Protein AF-J0ZIK9-F1 (afdb_monomer_lite)

pLDDT: mean 84.12, std 12.53, range [41.5, 98.06]

InterPro domains:
  IPR056209 SU10 adaptor protein [PF24175] (5-98)

Structure (mmCIF, N/CA/C/O backbone):
data_AF-J0ZIK9-F1
#
_entry.id   AF-J0ZIK9-F1
#
loop_
_atom_site.group_PDB
_atom_site.id
_atom_site.type_symbol
_atom_site.label_atom_id
_atom_site.label_alt_id
_atom_site.label_comp_id
_atom_site.label_asym_id
_atom_site.label_entity_id
_atom_site.label_seq_id
_atom_site.pdbx_PDB_ins_code
_atom_site.Cartn_x
_atom_site.Cartn_y
_atom_site.Cartn_z
_atom_site.occupancy
_atom_site.B_iso_or_equiv
_atom_site.auth_seq_id
_atom_site.auth_comp_id
_atom_site.auth_asym_id
_atom_site.auth_atom_id
_atom_site.pdbx_PDB_model_num
ATOM 1 N N . SER A 1 1 ? 15.855 18.051 -26.674 1.00 41.50 1 SER A N 1
ATOM 2 C CA . SER A 1 1 ? 17.021 17.341 -27.230 1.00 41.50 1 SER A CA 1
ATOM 3 C C . SER A 1 1 ? 16.819 15.857 -26.996 1.00 41.50 1 SER A C 1
ATOM 5 O O . SER A 1 1 ? 16.578 15.472 -25.861 1.00 41.50 1 SER A O 1
ATOM 7 N N . GLY A 1 2 ? 16.691 15.094 -28.084 1.00 46.84 2 GLY A N 1
ATOM 8 C CA . GLY A 1 2 ? 15.957 13.826 -28.138 1.00 46.84 2 GLY A CA 1
ATOM 9 C C . GLY A 1 2 ? 16.611 12.653 -27.411 1.00 46.84 2 GLY A C 1
ATOM 10 O O . GLY A 1 2 ? 17.817 12.452 -27.500 1.00 46.84 2 GLY A O 1
ATOM 11 N N . GLN A 1 3 ? 15.780 11.844 -26.750 1.00 55.56 3 GLN A N 1
ATOM 12 C CA . GLN A 1 3 ? 16.115 10.491 -26.294 1.00 55.56 3 GLN A CA 1
ATOM 13 C C . GLN A 1 3 ? 16.200 9.545 -27.506 1.00 55.56 3 GLN A C 1
ATOM 15 O O . GLN A 1 3 ? 15.422 8.602 -27.628 1.00 55.56 3 GLN A O 1
ATOM 20 N N . GLN A 1 4 ? 17.079 9.835 -28.467 1.00 65.62 4 GLN A N 1
ATOM 21 C CA . GLN A 1 4 ? 17.324 8.920 -29.579 1.00 65.62 4 GLN A CA 1
ATOM 22 C C . GLN A 1 4 ? 17.917 7.635 -28.994 1.00 65.62 4 GLN A C 1
ATOM 24 O O . GLN A 1 4 ? 18.979 7.684 -28.387 1.00 65.62 4 GLN A O 1
ATOM 29 N N . GLY A 1 5 ? 17.189 6.523 -29.108 1.00 69.50 5 GLY A N 1
ATOM 30 C CA . GLY A 1 5 ? 17.685 5.195 -28.749 1.00 69.50 5 GLY A CA 1
ATOM 31 C C . GLY A 1 5 ? 17.143 4.577 -27.462 1.00 69.50 5 GLY A C 1
ATOM 32 O O . GLY A 1 5 ? 17.115 3.360 -27.372 1.00 69.50 5 GLY A O 1
ATOM 33 N N . THR A 1 6 ? 16.641 5.344 -26.488 1.00 79.25 6 THR A N 1
ATOM 34 C CA . THR A 1 6 ? 16.041 4.747 -25.276 1.00 79.25 6 THR A CA 1
ATOM 35 C C . THR A 1 6 ? 14.554 4.483 -25.509 1.00 79.25 6 THR A C 1
ATOM 37 O O . THR A 1 6 ? 13.815 5.455 -25.676 1.00 79.25 6 THR A O 1
ATOM 40 N N . PRO A 1 7 ? 14.080 3.222 -25.500 1.00 81.94 7 PRO A N 1
ATOM 41 C CA . PRO A 1 7 ? 12.663 2.930 -25.673 1.00 81.94 7 PRO A CA 1
ATOM 42 C C . PRO A 1 7 ? 11.826 3.549 -24.556 1.00 81.94 7 PRO A C 1
ATOM 44 O O . PRO A 1 7 ? 12.149 3.399 -23.378 1.00 81.94 7 PRO A O 1
ATOM 47 N N . VAL A 1 8 ? 10.736 4.214 -24.928 1.00 82.94 8 VAL A N 1
ATOM 48 C CA . VAL A 1 8 ? 9.769 4.806 -23.988 1.00 82.94 8 VAL A CA 1
ATOM 49 C C . VAL A 1 8 ? 8.398 4.169 -24.103 1.00 82.94 8 VAL A C 1
ATOM 51 O O . VAL A 1 8 ? 7.622 4.244 -23.154 1.00 82.94 8 VAL A O 1
ATOM 54 N N . CYS A 1 9 ? 8.094 3.519 -25.226 1.00 83.31 9 CYS A N 1
ATOM 55 C CA . CYS A 1 9 ? 6.865 2.769 -25.393 1.00 83.31 9 CYS A CA 1
ATOM 56 C C . CYS A 1 9 ? 7.075 1.423 -26.092 1.00 83.31 9 CYS A C 1
ATOM 58 O O . CYS A 1 9 ? 8.092 1.189 -26.754 1.00 83.31 9 CYS A O 1
ATOM 60 N N . TYR A 1 10 ? 6.113 0.522 -25.901 1.00 84.56 10 TYR A N 1
ATOM 61 C CA . TYR A 1 10 ? 6.072 -0.777 -26.554 1.00 84.56 10 TYR A CA 1
ATOM 62 C C . TYR A 1 10 ? 4.695 -1.072 -27.149 1.00 84.56 10 TYR A C 1
ATOM 64 O O . TYR A 1 10 ? 3.687 -0.510 -26.728 1.00 84.56 10 TYR A O 1
ATOM 72 N N . SER A 1 11 ? 4.649 -1.964 -28.131 1.00 84.88 11 SER A N 1
ATOM 73 C CA . SER A 1 11 ? 3.423 -2.574 -28.647 1.00 84.88 11 SER A CA 1
ATOM 74 C C . SER A 1 11 ? 3.625 -4.078 -28.777 1.00 84.88 11 SER A C 1
ATOM 76 O O . SER A 1 11 ? 4.750 -4.549 -28.960 1.00 84.88 11 SER A O 1
ATOM 78 N N . TYR A 1 12 ? 2.542 -4.839 -28.664 1.00 83.62 12 TYR A N 1
ATOM 79 C CA . TYR A 1 12 ? 2.553 -6.282 -28.846 1.00 83.62 12 TYR A CA 1
ATOM 80 C C . TYR A 1 12 ? 1.616 -6.659 -29.991 1.00 83.62 12 TYR A C 1
ATOM 82 O O . TYR A 1 12 ? 0.400 -6.520 -29.881 1.00 83.62 12 TYR A O 1
ATOM 90 N N . PHE A 1 13 ? 2.190 -7.139 -31.092 1.00 84.88 13 PHE A N 1
ATOM 91 C CA . PHE A 1 13 ? 1.451 -7.543 -32.287 1.00 84.88 13 PHE A CA 1
ATOM 92 C C . PHE A 1 13 ? 2.095 -8.790 -32.894 1.00 84.88 13 PHE A C 1
ATOM 94 O O . PHE A 1 13 ? 3.317 -8.897 -32.915 1.00 84.88 13 PHE A O 1
ATOM 101 N N . ASP A 1 14 ? 1.294 -9.749 -33.371 1.00 88.25 14 ASP A N 1
ATOM 102 C CA . ASP A 1 14 ? 1.795 -10.980 -34.016 1.00 88.25 14 ASP A CA 1
ATOM 103 C C . ASP A 1 14 ? 2.855 -11.737 -33.179 1.00 88.25 14 ASP A C 1
ATOM 105 O O . ASP A 1 14 ? 3.897 -12.176 -33.664 1.00 88.25 14 ASP A O 1
ATOM 109 N N . ARG A 1 15 ? 2.625 -11.838 -31.862 1.00 84.56 15 ARG A N 1
ATOM 110 C CA . ARG A 1 15 ? 3.557 -12.448 -30.892 1.00 84.56 15 ARG A CA 1
ATOM 111 C C . ARG A 1 15 ? 4.958 -11.810 -30.865 1.00 84.56 15 ARG A C 1
ATOM 113 O O . ARG A 1 15 ? 5.893 -12.420 -30.349 1.00 84.56 15 ARG A O 1
ATOM 120 N N . LYS A 1 16 ? 5.101 -10.583 -31.371 1.00 84.31 16 LYS A N 1
ATOM 121 C CA . LYS A 1 16 ? 6.338 -9.795 -31.382 1.00 84.31 16 LYS A CA 1
ATOM 122 C C . LYS A 1 16 ? 6.167 -8.540 -30.538 1.00 84.31 16 LYS A C 1
ATOM 124 O O . LYS A 1 16 ? 5.124 -7.888 -30.562 1.00 84.31 16 LYS A O 1
ATOM 129 N N . LEU A 1 17 ? 7.215 -8.215 -29.788 1.00 83.31 17 LEU A N 1
ATOM 130 C CA . LEU A 1 17 ? 7.300 -6.992 -29.005 1.00 83.31 17 LEU A CA 1
ATOM 131 C C . LEU A 1 17 ? 8.008 -5.923 -29.842 1.00 83.31 17 LEU A C 1
ATOM 133 O O . LEU A 1 17 ? 9.151 -6.110 -30.257 1.00 83.31 17 LEU A O 1
ATOM 137 N N . TYR A 1 18 ? 7.324 -4.815 -30.091 1.00 86.56 18 TYR A N 1
ATOM 138 C CA . TYR A 1 18 ? 7.855 -3.656 -30.798 1.00 86.56 18 TYR A CA 1
ATOM 1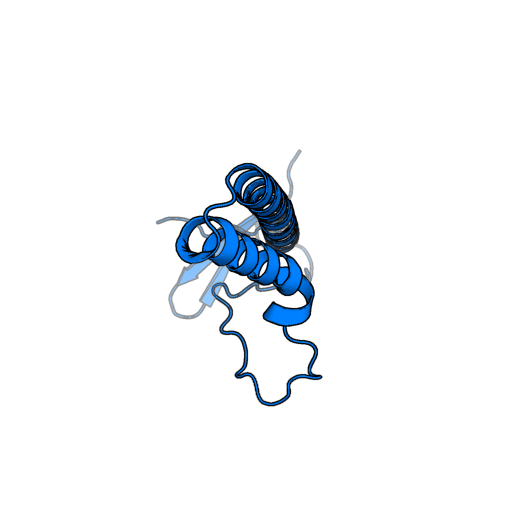39 C C . TYR A 1 18 ? 8.191 -2.575 -29.781 1.00 86.56 18 TYR A C 1
ATOM 141 O O . TYR A 1 18 ? 7.363 -2.270 -28.930 1.00 86.56 18 TYR A O 1
ATOM 149 N N . LEU A 1 19 ? 9.389 -2.004 -29.867 1.00 86.12 19 LEU A N 1
ATOM 150 C CA . LEU A 1 19 ? 9.870 -0.939 -28.987 1.00 86.12 19 LEU A CA 1
ATOM 151 C C . LEU A 1 19 ? 10.035 0.353 -29.783 1.00 86.12 19 LEU A C 1
ATOM 153 O O . LEU A 1 19 ? 10.521 0.321 -30.915 1.00 86.12 19 LEU A O 1
ATOM 157 N N . TYR A 1 20 ? 9.660 1.481 -29.184 1.00 83.94 20 TYR A N 1
ATOM 158 C CA . TYR A 1 20 ? 9.870 2.795 -29.776 1.00 83.94 20 TYR A CA 1
ATOM 159 C C . TYR A 1 20 ? 10.366 3.814 -28.736 1.00 83.94 20 TYR A C 1
ATOM 161 O O . TYR A 1 20 ? 9.832 3.868 -27.623 1.00 83.94 20 TYR A O 1
ATOM 169 N N . PRO A 1 21 ? 11.346 4.671 -29.083 1.00 86.50 21 PRO A N 1
ATOM 170 C CA . PRO A 1 21 ? 12.229 4.612 -30.257 1.00 86.50 21 PRO A CA 1
ATOM 171 C C . PRO A 1 21 ? 12.993 3.286 -30.405 1.00 86.50 21 PRO A C 1
ATOM 173 O O . PRO A 1 21 ? 13.109 2.527 -29.444 1.00 86.50 21 PRO A O 1
ATOM 176 N N . ILE A 1 22 ? 13.499 3.007 -31.615 1.00 84.38 22 ILE A N 1
ATOM 177 C CA . ILE A 1 22 ? 14.326 1.818 -31.875 1.00 84.38 22 ILE A CA 1
ATOM 178 C C . ILE A 1 22 ? 15.563 1.880 -30.962 1.00 84.38 22 ILE A C 1
ATOM 180 O O . ILE A 1 22 ? 16.243 2.910 -30.983 1.00 84.38 22 ILE A O 1
ATOM 184 N N . PRO A 1 23 ? 15.860 0.814 -30.194 1.00 84.75 23 PRO A N 1
ATOM 185 C CA . PRO A 1 23 ? 17.046 0.752 -29.352 1.00 84.75 23 PRO A CA 1
ATOM 186 C C . PRO A 1 23 ? 18.331 1.021 -30.143 1.00 84.75 23 PRO A C 1
ATOM 188 O O . PRO A 1 23 ? 18.594 0.343 -31.134 1.00 84.75 23 PRO A O 1
ATOM 191 N N . ASP A 1 24 ? 19.149 1.974 -29.700 1.00 87.50 24 ASP A N 1
ATOM 192 C CA . ASP A 1 24 ? 20.484 2.235 -30.267 1.00 87.50 24 ASP A CA 1
ATOM 193 C C . ASP A 1 24 ? 21.576 1.339 -29.652 1.00 87.50 24 ASP A C 1
ATOM 195 O O . ASP A 1 24 ? 22.644 1.148 -30.233 1.00 87.50 24 ASP A O 1
ATOM 199 N N . ARG A 1 25 ? 21.299 0.755 -28.482 1.00 83.38 25 ARG A N 1
ATOM 200 C CA . ARG A 1 25 ? 22.168 -0.176 -27.753 1.00 83.38 25 ARG A CA 1
ATOM 201 C C . ARG A 1 25 ? 21.359 -1.259 -27.045 1.00 83.38 25 ARG A C 1
ATOM 203 O O . ARG A 1 25 ? 20.132 -1.224 -27.002 1.00 83.38 25 ARG A O 1
ATOM 210 N N . ALA A 1 26 ? 22.055 -2.224 -26.450 1.00 82.88 26 ALA A N 1
ATOM 211 C CA . ALA A 1 26 ? 21.427 -3.186 -25.554 1.00 82.88 26 ALA A CA 1
ATOM 212 C C . ALA A 1 26 ? 21.018 -2.491 -24.243 1.00 82.88 26 ALA A C 1
ATOM 214 O O . ALA A 1 26 ? 21.870 -1.992 -23.506 1.00 82.88 26 ALA A O 1
ATOM 215 N N . TYR A 1 27 ? 19.716 -2.471 -23.956 1.00 77.31 27 TYR A N 1
ATOM 216 C CA . TYR A 1 27 ? 19.158 -1.981 -22.698 1.00 77.31 27 TYR A CA 1
ATOM 217 C C . TYR A 1 27 ? 18.732 -3.156 -21.826 1.00 77.31 27 TYR A C 1
ATOM 219 O O . TYR A 1 27 ? 18.068 -4.079 -22.297 1.00 77.31 27 TYR A O 1
ATOM 227 N N . GLN A 1 28 ? 19.064 -3.097 -20.538 1.00 75.00 28 GLN A N 1
ATOM 228 C CA . GLN A 1 28 ? 18.463 -3.991 -19.560 1.00 75.00 28 GLN A CA 1
ATOM 229 C C . GLN A 1 28 ? 17.053 -3.482 -19.254 1.00 75.00 28 GLN A C 1
ATOM 231 O O . GLN A 1 28 ? 16.887 -2.403 -18.690 1.00 75.00 28 GLN A O 1
ATOM 236 N N . VAL A 1 29 ? 16.043 -4.250 -19.656 1.00 72.62 29 VAL A N 1
ATOM 237 C CA . VAL A 1 29 ? 14.636 -3.960 -19.360 1.00 72.62 29 VAL A CA 1
ATOM 238 C C . VAL A 1 29 ? 14.162 -4.943 -18.300 1.00 72.62 29 VAL A C 1
ATOM 240 O O . VAL A 1 29 ? 14.343 -6.152 -18.448 1.00 72.62 29 VAL A O 1
ATOM 243 N N . GLN A 1 30 ? 13.546 -4.434 -17.235 1.00 71.06 30 GLN A N 1
ATOM 244 C CA . GLN A 1 30 ? 12.877 -5.265 -16.242 1.00 71.06 30 GLN A CA 1
ATOM 245 C C . GLN A 1 30 ? 11.392 -5.359 -16.588 1.00 71.06 30 GLN A C 1
ATOM 247 O O . GLN A 1 30 ? 10.665 -4.369 -16.538 1.00 71.06 30 GLN A O 1
ATOM 252 N N . LEU A 1 31 ? 10.932 -6.559 -16.938 1.00 68.44 31 LEU A N 1
ATOM 253 C CA . LEU A 1 31 ? 9.511 -6.811 -17.142 1.00 68.44 31 LEU A CA 1
ATOM 254 C C . LEU A 1 31 ? 8.842 -7.024 -15.781 1.00 68.44 31 LEU A C 1
ATOM 256 O O . LEU A 1 31 ? 9.085 -8.030 -15.117 1.00 68.44 31 LEU A O 1
ATOM 260 N N . ILE A 1 32 ? 7.989 -6.086 -15.375 1.00 68.75 32 ILE A N 1
ATOM 261 C CA . ILE A 1 32 ? 7.150 -6.240 -14.184 1.00 68.75 32 ILE A CA 1
ATOM 262 C C . ILE A 1 32 ? 5.779 -6.746 -14.636 1.00 68.75 32 ILE A C 1
ATOM 264 O O . ILE A 1 32 ? 4.941 -5.978 -15.106 1.00 68.75 32 ILE A O 1
ATOM 268 N N . LEU A 1 33 ? 5.546 -8.050 -14.496 1.00 63.12 33 LEU A N 1
ATOM 269 C CA . LEU A 1 33 ? 4.237 -8.658 -14.727 1.00 63.12 33 LEU A CA 1
ATOM 270 C C . LEU A 1 33 ? 3.356 -8.405 -13.498 1.00 63.12 33 LEU A C 1
ATOM 272 O O . LEU A 1 33 ? 3.567 -8.990 -12.439 1.00 63.12 33 LEU A O 1
ATOM 276 N N . SER A 1 34 ? 2.392 -7.494 -13.622 1.00 62.88 34 SER A N 1
ATOM 277 C CA . SER A 1 34 ? 1.371 -7.237 -12.599 1.00 62.88 34 SER A CA 1
ATOM 278 C C . SER A 1 34 ? -0.012 -7.642 -13.119 1.00 62.88 34 SER A C 1
ATOM 280 O O . SER A 1 34 ? -0.317 -7.326 -14.268 1.00 62.88 34 SER A O 1
ATOM 282 N N . PRO A 1 35 ? -0.864 -8.296 -12.307 1.00 63.78 35 PRO A N 1
ATOM 283 C CA . PRO A 1 35 ? -0.643 -8.678 -10.910 1.00 63.78 35 PRO A CA 1
ATOM 284 C C . PRO A 1 35 ? 0.250 -9.925 -10.775 1.00 63.78 35 PRO A C 1
ATOM 286 O O . PRO A 1 35 ? 0.006 -10.951 -11.406 1.00 63.78 35 PRO A O 1
ATOM 289 N N . MET A 1 36 ? 1.272 -9.847 -9.919 1.00 69.06 36 MET A N 1
ATOM 290 C CA . MET A 1 36 ? 2.077 -11.010 -9.545 1.00 69.06 36 MET A CA 1
ATOM 291 C C . MET A 1 36 ? 1.258 -11.874 -8.583 1.00 69.06 36 MET A C 1
ATOM 293 O O . MET A 1 36 ? 0.851 -11.407 -7.517 1.00 69.06 36 MET A O 1
ATOM 297 N N . ARG A 1 37 ? 1.003 -13.132 -8.954 1.00 75.25 37 ARG A N 1
ATOM 298 C CA . ARG A 1 37 ? 0.445 -14.111 -8.017 1.00 75.25 37 ARG A CA 1
ATOM 299 C C . ARG A 1 37 ? 1.510 -14.401 -6.959 1.00 75.25 37 ARG A C 1
ATOM 301 O O . ARG A 1 37 ? 2.614 -14.807 -7.306 1.00 75.25 37 ARG A O 1
ATOM 308 N N . LEU A 1 38 ? 1.170 -14.166 -5.696 1.00 82.38 38 LEU A N 1
ATOM 309 C CA . LEU A 1 38 ? 2.005 -14.572 -4.570 1.00 82.38 38 LEU A CA 1
ATOM 310 C C . LEU A 1 38 ? 1.953 -16.094 -4.419 1.00 82.38 38 LEU A C 1
ATOM 312 O O . LEU A 1 38 ? 0.922 -16.708 -4.707 1.00 82.38 38 LEU A O 1
ATOM 316 N N . GLU A 1 39 ? 3.070 -16.681 -4.007 1.00 84.56 39 GLU A N 1
ATOM 317 C CA . GLU A 1 39 ? 3.160 -18.110 -3.717 1.00 84.56 39 GLU A CA 1
ATOM 318 C C . GLU A 1 39 ? 2.264 -18.481 -2.527 1.00 84.56 39 GLU A C 1
ATOM 320 O O . GLU A 1 39 ? 1.864 -17.631 -1.727 1.00 84.56 39 GLU A O 1
ATOM 325 N N . GLU A 1 40 ? 1.901 -19.758 -2.428 1.00 86.44 40 GLU A N 1
ATOM 326 C CA . GLU A 1 40 ? 1.121 -20.232 -1.289 1.00 86.44 40 GLU A CA 1
ATOM 327 C C . GLU A 1 40 ? 1.958 -20.201 -0.001 1.00 86.44 40 GLU A C 1
ATOM 329 O O . GLU A 1 40 ? 3.179 -20.368 0.002 1.00 86.44 40 GLU A O 1
ATOM 334 N N . LEU A 1 41 ? 1.284 -19.964 1.123 1.00 88.19 41 LEU A N 1
ATOM 335 C CA . LEU A 1 41 ? 1.902 -19.984 2.443 1.00 88.19 41 LEU A CA 1
ATOM 336 C C . LEU A 1 41 ? 2.083 -21.434 2.897 1.00 88.19 41 LEU A C 1
ATOM 338 O O . LEU A 1 41 ? 1.103 -22.097 3.230 1.00 88.19 41 LEU A O 1
ATOM 342 N N . THR A 1 42 ? 3.326 -21.912 2.919 1.00 88.81 42 THR A N 1
ATOM 343 C CA . THR A 1 42 ? 3.663 -23.277 3.357 1.00 88.81 42 THR A CA 1
ATOM 344 C C . THR A 1 42 ? 4.273 -23.327 4.754 1.00 88.81 42 THR A C 1
ATOM 346 O O . THR A 1 42 ? 4.104 -24.321 5.455 1.00 88.81 42 THR A O 1
ATOM 349 N N . ASP A 1 43 ? 4.944 -22.254 5.175 1.00 88.19 43 ASP A N 1
ATOM 350 C CA . ASP A 1 43 ? 5.587 -22.124 6.482 1.00 88.19 43 ASP A CA 1
ATOM 351 C C . ASP A 1 43 ? 5.323 -20.721 7.059 1.00 88.19 43 ASP A C 1
ATOM 353 O O . ASP A 1 43 ? 5.262 -19.724 6.339 1.00 88.19 43 ASP A O 1
ATOM 357 N N . VAL A 1 44 ? 5.158 -20.636 8.376 1.00 84.75 44 VAL A N 1
ATOM 358 C CA . VAL A 1 44 ? 4.990 -19.380 9.120 1.00 84.75 44 VAL A CA 1
ATOM 359 C C . VAL A 1 44 ? 6.304 -18.616 9.297 1.00 84.75 44 VAL A C 1
ATOM 361 O O . VAL A 1 44 ? 6.278 -17.422 9.584 1.00 84.75 44 VAL A O 1
ATOM 364 N N . HIS A 1 45 ? 7.446 -19.283 9.122 1.00 86.00 45 HIS A N 1
ATOM 365 C CA . HIS A 1 45 ? 8.775 -18.677 9.192 1.00 86.00 45 HIS A CA 1
ATOM 366 C C . HIS A 1 45 ? 9.318 -18.245 7.824 1.00 86.00 45 HIS A C 1
ATOM 368 O O . HIS A 1 45 ? 10.421 -17.703 7.753 1.00 86.00 45 HIS A O 1
ATOM 374 N N . GLN A 1 46 ? 8.567 -18.462 6.739 1.00 87.62 46 GLN A N 1
ATOM 375 C CA . GLN A 1 46 ? 9.004 -18.072 5.401 1.00 87.62 46 GLN A CA 1
ATOM 376 C C . GLN A 1 46 ? 8.971 -16.548 5.219 1.00 87.62 46 GLN A C 1
ATOM 378 O O . GLN A 1 46 ? 8.059 -15.868 5.692 1.00 87.62 46 GLN A O 1
ATOM 383 N N . GLU A 1 47 ? 9.920 -15.997 4.462 1.00 85.44 47 GLU A N 1
ATOM 384 C CA . GLU A 1 47 ? 9.868 -14.593 4.045 1.00 85.44 47 GLU A CA 1
ATOM 385 C C . GLU A 1 47 ? 8.793 -14.406 2.966 1.00 85.44 47 GLU A C 1
ATOM 387 O O . GLU A 1 47 ? 9.047 -14.489 1.767 1.00 85.44 47 GLU A O 1
ATOM 392 N N . HIS A 1 48 ? 7.552 -14.172 3.395 1.00 88.50 48 HIS A N 1
ATOM 393 C CA . HIS A 1 48 ? 6.431 -13.894 2.501 1.00 88.50 48 HIS A CA 1
ATOM 394 C C . HIS A 1 48 ? 6.118 -12.389 2.462 1.00 88.50 48 HIS A C 1
ATOM 396 O O . HIS A 1 48 ? 6.120 -11.754 3.518 1.00 88.50 48 HIS A O 1
ATOM 402 N N . PRO A 1 49 ? 5.732 -11.792 1.315 1.00 86.69 49 PRO A N 1
ATOM 403 C CA . PRO A 1 49 ? 5.347 -10.375 1.253 1.00 86.69 49 PRO A CA 1
ATOM 404 C C . PRO A 1 49 ? 4.249 -9.967 2.249 1.00 86.69 49 PRO A C 1
ATOM 406 O O . PRO A 1 49 ? 4.256 -8.843 2.749 1.00 86.69 49 PRO A O 1
ATOM 409 N N . TRP A 1 50 ? 3.347 -10.894 2.597 1.00 87.62 50 TRP A N 1
ATOM 410 C CA . TRP A 1 50 ? 2.357 -10.685 3.665 1.00 87.62 50 TRP A CA 1
ATOM 411 C C . TRP A 1 50 ? 2.995 -10.454 5.039 1.00 87.62 50 TRP A C 1
ATOM 413 O O . TRP A 1 50 ? 2.490 -9.642 5.805 1.00 87.62 50 TRP A O 1
ATOM 423 N N . PHE A 1 51 ? 4.097 -11.138 5.341 1.00 89.19 51 PHE A N 1
ATOM 424 C CA . PHE A 1 51 ? 4.798 -11.040 6.619 1.00 89.19 51 PHE A CA 1
ATOM 425 C C . PHE A 1 51 ? 5.839 -9.920 6.635 1.00 89.19 51 PHE A C 1
ATOM 427 O O . PHE A 1 51 ? 6.033 -9.277 7.658 1.00 89.19 51 PHE A O 1
ATOM 434 N N . VAL A 1 52 ? 6.479 -9.647 5.498 1.00 88.25 52 VAL A N 1
ATOM 435 C CA . VAL A 1 52 ? 7.542 -8.636 5.413 1.00 88.25 52 VAL A CA 1
ATOM 436 C C . VAL A 1 52 ? 6.980 -7.225 5.224 1.00 88.25 52 VAL A C 1
ATOM 438 O O . VAL A 1 52 ? 7.513 -6.27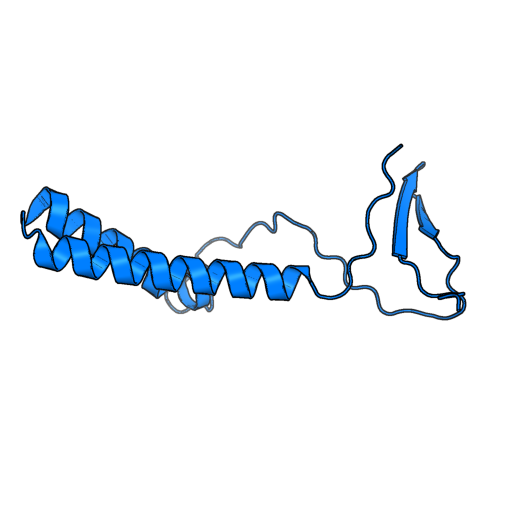5 5.785 1.00 88.25 52 VAL A O 1
ATOM 441 N N . HIS A 1 53 ? 5.919 -7.060 4.425 1.00 86.69 53 HIS A N 1
ATOM 442 C CA . HIS A 1 53 ? 5.425 -5.729 4.038 1.00 86.69 53 HIS A CA 1
ATOM 443 C C . HIS A 1 53 ? 4.024 -5.405 4.554 1.00 86.69 53 HIS A C 1
ATOM 445 O O . HIS A 1 53 ? 3.714 -4.240 4.771 1.00 86.69 53 HIS A O 1
ATOM 451 N N . ALA A 1 54 ? 3.162 -6.408 4.724 1.00 90.06 54 ALA A N 1
ATOM 452 C CA . ALA A 1 54 ? 1.767 -6.186 5.106 1.00 90.06 54 ALA A CA 1
ATOM 453 C C . ALA A 1 54 ? 1.450 -6.593 6.552 1.00 90.06 54 ALA A C 1
ATOM 455 O O . ALA A 1 54 ? 0.308 -6.449 6.980 1.00 90.06 54 ALA A O 1
ATOM 456 N N . PHE A 1 55 ? 2.421 -7.101 7.312 1.00 92.75 55 PHE A N 1
ATOM 457 C CA . PHE A 1 55 ? 2.151 -7.683 8.625 1.00 92.75 55 PHE A CA 1
ATOM 458 C C . PHE A 1 55 ? 1.562 -6.668 9.601 1.00 92.75 55 PHE A C 1
ATOM 460 O O . PHE A 1 55 ? 0.479 -6.893 10.147 1.00 92.75 55 PHE A O 1
ATOM 467 N N . ASP A 1 56 ? 2.226 -5.524 9.770 1.00 93.88 56 ASP A N 1
ATOM 468 C CA . ASP A 1 56 ? 1.753 -4.483 10.682 1.00 93.88 56 ASP A CA 1
ATOM 469 C C . ASP A 1 56 ? 0.444 -3.847 10.201 1.00 93.88 56 ASP A C 1
ATOM 471 O O . ASP A 1 56 ? -0.439 -3.577 11.016 1.00 93.88 56 ASP A O 1
ATOM 475 N N . LEU A 1 57 ? 0.242 -3.744 8.883 1.00 95.56 57 LEU A N 1
ATOM 476 C CA . LEU A 1 57 ? -1.031 -3.331 8.288 1.00 95.56 57 LEU A CA 1
ATOM 477 C C . LEU A 1 57 ? -2.183 -4.265 8.702 1.00 95.56 57 LEU A C 1
ATOM 479 O O . LEU A 1 57 ? -3.221 -3.808 9.188 1.00 95.56 57 LEU A O 1
ATOM 483 N N . ILE A 1 58 ? -2.008 -5.579 8.520 1.00 95.19 58 ILE A N 1
ATOM 484 C CA . ILE A 1 58 ? -3.019 -6.595 8.854 1.00 95.19 58 ILE A CA 1
ATOM 485 C C . ILE A 1 58 ? -3.287 -6.590 10.361 1.00 95.19 58 ILE A C 1
ATOM 487 O O . ILE A 1 58 ? -4.440 -6.602 10.794 1.00 95.19 58 ILE A O 1
ATOM 491 N N . LYS A 1 59 ? -2.227 -6.516 11.169 1.00 95.88 59 LYS A N 1
ATOM 492 C CA . LYS A 1 59 ? -2.306 -6.456 12.630 1.00 95.88 59 LYS A CA 1
ATOM 493 C C . LYS A 1 59 ? -3.060 -5.218 13.115 1.00 95.88 59 LYS A C 1
ATOM 495 O O . LYS A 1 59 ? -3.925 -5.346 13.981 1.00 95.88 59 LYS A O 1
ATOM 500 N N . ALA A 1 60 ? -2.768 -4.037 12.570 1.00 97.25 60 ALA A N 1
ATOM 501 C CA . ALA A 1 60 ? -3.467 -2.797 12.907 1.00 97.25 60 ALA A CA 1
ATOM 502 C C . ALA A 1 60 ? -4.957 -2.889 12.550 1.00 97.25 60 ALA A C 1
ATOM 504 O O . ALA A 1 60 ? -5.819 -2.558 13.369 1.00 97.25 60 ALA A O 1
ATOM 505 N N . ARG A 1 61 ? -5.282 -3.454 11.379 1.00 97.31 61 ARG A N 1
ATOM 506 C CA . ARG A 1 61 ? -6.677 -3.666 10.979 1.00 97.31 61 ARG A CA 1
ATOM 507 C C . ARG A 1 61 ? -7.415 -4.641 11.899 1.00 97.31 61 ARG A C 1
ATOM 509 O O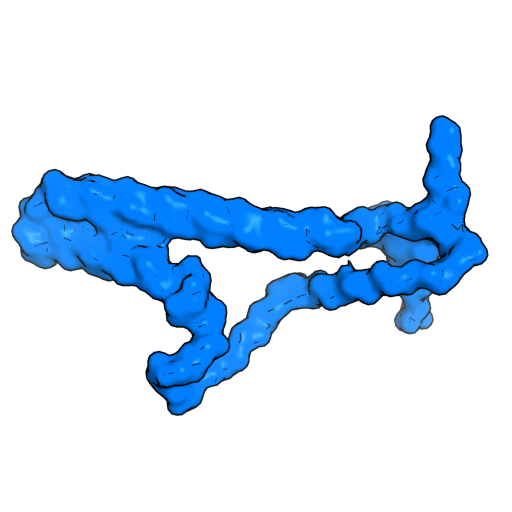 . ARG A 1 61 ? -8.545 -4.360 12.293 1.00 97.31 61 ARG A O 1
ATOM 516 N N . ALA A 1 62 ? -6.778 -5.747 12.276 1.00 97.56 62 ALA A N 1
ATOM 517 C CA . ALA A 1 62 ? -7.355 -6.717 13.204 1.00 97.56 62 ALA A CA 1
ATOM 518 C C . ALA A 1 62 ? -7.610 -6.097 14.590 1.00 97.56 62 ALA A C 1
ATOM 520 O O . ALA A 1 62 ? -8.683 -6.278 15.168 1.00 97.56 62 ALA A O 1
ATOM 521 N N . LYS A 1 63 ? -6.659 -5.300 15.101 1.00 97.44 63 LYS A N 1
ATOM 522 C CA . LYS A 1 63 ? -6.828 -4.533 16.345 1.00 97.44 63 LYS A CA 1
ATOM 523 C C . LYS A 1 63 ? -8.015 -3.575 16.264 1.00 97.44 63 LYS A C 1
ATOM 525 O O . LYS A 1 63 ? -8.833 -3.553 17.177 1.00 97.44 63 LYS A O 1
ATOM 530 N N . TYR A 1 64 ? -8.138 -2.822 15.171 1.00 97.81 64 TYR A N 1
ATOM 531 C CA . TYR A 1 64 ? -9.270 -1.920 14.956 1.00 97.81 64 TYR A CA 1
ATOM 532 C C . TYR A 1 64 ? -10.613 -2.653 15.042 1.00 97.81 64 TYR A C 1
ATOM 534 O O . TYR A 1 64 ? -11.525 -2.196 15.731 1.00 97.81 64 TYR A O 1
ATOM 542 N N . GLU A 1 65 ? -10.737 -3.797 14.367 1.00 97.56 65 GLU A N 1
ATOM 543 C CA . GLU A 1 65 ? -11.968 -4.590 14.384 1.00 97.56 65 GLU A CA 1
ATOM 544 C C . GLU A 1 65 ? -12.290 -5.110 15.786 1.00 97.56 65 GLU A C 1
ATOM 546 O O . GLU A 1 65 ? -13.445 -5.028 16.208 1.00 97.56 65 GLU A O 1
ATOM 551 N N . LEU A 1 66 ? -11.281 -5.550 16.543 1.00 97.88 66 LEU A N 1
ATOM 552 C CA . LEU A 1 66 ? -11.448 -5.963 17.935 1.00 97.88 66 LEU A CA 1
ATOM 553 C C . LEU A 1 66 ? -11.923 -4.800 18.822 1.00 97.88 66 LEU A C 1
ATOM 555 O O . LEU A 1 66 ? -12.945 -4.926 19.502 1.00 97.88 66 LEU A O 1
ATOM 559 N N . TYR A 1 67 ? -11.228 -3.660 18.788 1.00 98.06 67 TYR A N 1
ATOM 560 C CA . TYR A 1 67 ? -11.562 -2.496 19.613 1.00 98.06 67 TYR A CA 1
ATOM 561 C C . TYR A 1 67 ? -12.944 -1.933 19.282 1.00 98.06 67 TYR A C 1
ATOM 563 O O . TYR A 1 67 ? -13.731 -1.640 20.179 1.00 98.06 67 TYR A O 1
ATOM 571 N N . LYS A 1 68 ? -13.289 -1.848 17.995 1.00 96.44 68 LYS A N 1
ATOM 572 C CA . LYS A 1 68 ? -14.572 -1.303 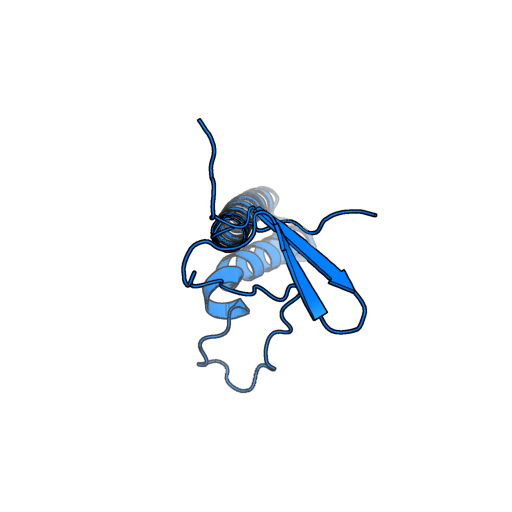17.542 1.00 96.44 68 LYS A CA 1
ATOM 573 C C . LYS A 1 68 ? -15.744 -2.251 17.778 1.00 96.44 68 LYS A C 1
ATOM 575 O O . LYS A 1 68 ? -16.833 -1.824 18.174 1.00 96.44 68 LYS A O 1
ATOM 580 N N . ASN A 1 69 ? -15.573 -3.534 17.468 1.00 96.69 69 ASN A N 1
ATOM 581 C CA . ASN A 1 69 ? -16.705 -4.454 17.393 1.00 96.69 69 ASN A CA 1
ATOM 582 C C . ASN A 1 69 ? -16.902 -5.251 18.676 1.00 96.69 69 ASN A C 1
ATOM 584 O O . ASN A 1 69 ? -18.055 -5.508 19.019 1.00 96.69 69 ASN A O 1
ATOM 588 N N . ILE A 1 70 ? -15.821 -5.589 19.380 1.00 96.75 70 ILE A N 1
ATOM 589 C CA . ILE A 1 70 ? -15.861 -6.475 20.545 1.00 96.75 70 ILE A CA 1
ATOM 590 C C . ILE A 1 70 ? -15.707 -5.677 21.839 1.00 96.75 70 ILE A C 1
ATOM 592 O O . ILE A 1 70 ? -16.604 -5.712 22.673 1.00 96.75 70 ILE A O 1
ATOM 596 N N . LEU A 1 71 ? -14.614 -4.922 21.983 1.00 95.88 71 LEU A N 1
ATOM 597 C CA . LEU A 1 71 ? -14.285 -4.229 23.238 1.00 95.88 71 LEU A CA 1
ATOM 598 C C . LEU A 1 71 ? -15.029 -2.900 23.414 1.00 95.88 71 LEU A C 1
ATOM 600 O O . LEU A 1 71 ? -15.219 -2.449 24.536 1.00 95.88 71 LEU A O 1
ATOM 604 N N . LYS A 1 72 ? -15.503 -2.303 22.312 1.00 94.94 72 LYS A N 1
ATOM 605 C CA . LYS A 1 72 ? -16.227 -1.019 22.296 1.00 94.94 72 LYS A CA 1
ATOM 606 C C . LYS A 1 72 ? -15.413 0.139 22.884 1.00 94.94 72 LYS A C 1
ATOM 608 O O . LYS A 1 72 ? -15.976 1.050 23.479 1.00 94.94 72 LYS A O 1
ATOM 613 N N . GLU A 1 73 ? -14.104 0.128 22.648 1.00 97.38 73 GLU A N 1
ATOM 614 C CA . GLU A 1 73 ? -13.168 1.165 23.090 1.00 97.38 73 GLU A CA 1
ATOM 615 C C . GLU A 1 73 ? -12.859 2.120 21.922 1.00 97.38 73 GLU A C 1
ATOM 617 O O . GLU A 1 73 ? -12.060 1.781 21.041 1.00 97.38 73 GLU A O 1
ATOM 622 N N . PRO A 1 74 ? -13.506 3.300 21.855 1.00 95.06 74 PRO A N 1
ATOM 623 C CA . PRO A 1 74 ? -13.411 4.181 20.692 1.00 95.06 74 PRO A CA 1
ATOM 624 C C . PRO A 1 74 ? -12.017 4.787 20.512 1.00 95.06 74 PRO A C 1
ATOM 626 O O . PRO A 1 74 ? -11.557 4.892 19.376 1.00 95.06 74 PRO A O 1
ATOM 629 N N . ASP A 1 75 ? -11.323 5.127 21.599 1.00 97.56 75 ASP A N 1
ATOM 630 C CA . ASP A 1 75 ? -9.995 5.748 21.534 1.00 97.56 75 ASP A CA 1
ATOM 631 C C . ASP A 1 75 ? -8.946 4.766 20.995 1.00 97.56 75 ASP A C 1
ATOM 633 O O . ASP A 1 75 ? -8.179 5.091 20.087 1.00 97.56 75 ASP A O 1
ATOM 637 N N . CYS A 1 76 ? -8.970 3.521 21.477 1.00 96.12 76 CYS A N 1
ATOM 638 C CA . CYS A 1 76 ? -8.103 2.455 20.978 1.00 96.12 76 CYS A CA 1
ATOM 639 C C . CYS A 1 76 ? -8.431 2.082 19.527 1.00 96.12 76 CYS A C 1
ATOM 641 O O . CYS A 1 76 ? -7.523 1.832 18.733 1.00 96.12 76 CYS A O 1
ATOM 643 N N . ALA A 1 77 ? -9.714 2.089 19.149 1.00 96.81 77 ALA A N 1
ATOM 644 C CA . ALA A 1 77 ? -10.113 1.896 17.760 1.00 96.81 77 ALA A CA 1
ATOM 645 C C . ALA A 1 77 ? -9.587 3.029 16.863 1.00 96.81 77 ALA A C 1
ATOM 647 O O . ALA A 1 77 ? -9.043 2.755 15.796 1.00 96.81 77 ALA A O 1
ATOM 648 N N . ALA A 1 78 ? -9.695 4.290 17.286 1.00 97.88 78 ALA A N 1
ATOM 649 C CA . ALA A 1 78 ? -9.173 5.422 16.526 1.00 97.88 78 ALA A CA 1
ATOM 650 C C . ALA A 1 78 ? -7.650 5.331 16.342 1.00 97.88 78 ALA A C 1
ATOM 652 O O . ALA A 1 78 ? -7.164 5.492 15.224 1.00 97.88 78 ALA A O 1
ATOM 653 N N . ALA A 1 79 ? -6.910 4.990 17.402 1.00 97.44 79 ALA A N 1
ATOM 654 C CA . ALA A 1 79 ? -5.465 4.780 17.332 1.00 97.44 79 ALA A CA 1
ATOM 655 C C . ALA A 1 79 ? -5.095 3.658 16.345 1.00 97.44 79 ALA A C 1
ATOM 657 O O . ALA A 1 79 ? -4.330 3.886 15.414 1.00 97.44 79 ALA A O 1
ATOM 658 N N . ALA A 1 80 ? -5.717 2.479 16.467 1.00 97.12 80 ALA A N 1
ATOM 659 C CA . ALA A 1 80 ? -5.445 1.352 15.572 1.00 97.12 80 ALA A CA 1
ATOM 660 C C . ALA A 1 80 ? -5.814 1.641 14.105 1.00 97.12 80 ALA A C 1
ATOM 662 O O . ALA A 1 80 ? -5.184 1.115 13.187 1.00 97.12 80 ALA A O 1
ATOM 663 N N . TYR A 1 81 ? -6.838 2.466 13.868 1.00 97.44 81 TYR A N 1
ATOM 664 C CA . TYR A 1 81 ? -7.198 2.897 12.519 1.00 97.44 81 TYR A CA 1
ATOM 665 C C . TYR A 1 81 ? -6.156 3.852 11.921 1.00 97.44 81 TYR A C 1
ATOM 667 O O . TYR A 1 81 ? -5.827 3.730 10.744 1.00 97.44 81 TYR A O 1
ATOM 675 N N . ASN A 1 82 ? -5.609 4.767 12.724 1.00 97.62 82 ASN A N 1
ATOM 676 C CA . ASN A 1 82 ? -4.543 5.663 12.279 1.00 97.62 82 ASN A CA 1
ATOM 677 C C . ASN A 1 82 ? -3.272 4.884 11.907 1.00 97.62 82 ASN A C 1
ATOM 679 O O . ASN A 1 82 ? -2.727 5.123 10.830 1.00 97.62 82 ASN A O 1
ATOM 683 N N . ASP A 1 83 ? -2.874 3.905 12.728 1.00 97.00 83 ASP A N 1
ATOM 684 C CA . ASP A 1 83 ? -1.746 3.008 12.429 1.00 97.00 83 ASP A CA 1
ATOM 685 C C . ASP A 1 83 ? -1.971 2.259 11.100 1.00 97.00 83 ASP A C 1
ATOM 687 O O . ASP A 1 83 ? -1.076 2.140 10.262 1.00 97.00 83 ASP A O 1
ATOM 691 N N . PHE A 1 84 ? -3.198 1.778 10.864 1.00 97.25 84 PHE A N 1
ATOM 692 C CA . PHE A 1 84 ? -3.560 1.121 9.607 1.00 97.25 84 PHE A CA 1
ATOM 693 C C . PHE A 1 84 ? -3.392 2.053 8.396 1.00 97.25 84 PHE A C 1
ATOM 695 O O . PHE A 1 84 ? -2.829 1.643 7.381 1.00 97.25 84 PHE A O 1
ATOM 702 N N . GLU A 1 85 ? -3.864 3.297 8.482 1.00 97.62 85 GLU A N 1
ATOM 703 C CA . GLU A 1 85 ? -3.737 4.275 7.394 1.00 97.62 85 GLU A CA 1
ATOM 704 C C . GLU A 1 85 ? -2.273 4.646 7.112 1.00 97.62 85 GLU A C 1
ATOM 706 O O . GLU A 1 85 ? -1.897 4.843 5.951 1.00 97.62 85 GLU A O 1
ATOM 711 N N . GLU A 1 86 ? -1.437 4.721 8.149 1.00 96.25 86 GLU A N 1
ATOM 712 C CA . GLU A 1 86 ? 0.004 4.938 8.016 1.00 96.25 86 GLU A CA 1
ATOM 713 C C . GLU A 1 86 ? 0.668 3.792 7.248 1.00 96.25 86 GLU A C 1
ATOM 715 O O . GLU A 1 86 ? 1.227 4.023 6.171 1.00 96.25 86 GLU A O 1
ATOM 720 N N . HIS A 1 87 ? 0.499 2.550 7.704 1.00 95.12 87 HIS A N 1
ATOM 721 C CA . HIS A 1 87 ? 1.071 1.388 7.022 1.00 95.12 87 HIS A CA 1
ATOM 722 C C . HIS A 1 87 ? 0.513 1.196 5.607 1.00 95.12 87 HIS A C 1
ATOM 724 O O . HIS A 1 87 ? 1.226 0.762 4.698 1.00 95.12 87 HIS A O 1
ATOM 730 N N . LEU A 1 88 ? -0.752 1.558 5.363 1.00 94.56 88 LEU A N 1
ATOM 731 C CA . LEU A 1 88 ? -1.336 1.494 4.023 1.00 94.56 88 LEU A CA 1
ATOM 732 C C . LEU A 1 88 ? -0.652 2.490 3.084 1.00 94.56 88 LEU A C 1
ATOM 734 O O . LEU A 1 88 ? -0.408 2.185 1.912 1.00 94.56 88 LEU A O 1
ATOM 738 N N . ARG A 1 89 ? -0.343 3.687 3.588 1.00 93.81 89 ARG A N 1
ATOM 739 C CA . ARG A 1 89 ? 0.381 4.716 2.841 1.00 93.81 89 ARG A CA 1
ATOM 740 C C . ARG A 1 89 ? 1.803 4.265 2.528 1.00 93.81 89 ARG A C 1
ATOM 742 O O . ARG A 1 89 ? 2.230 4.422 1.385 1.00 93.81 89 ARG A O 1
ATOM 749 N N . GLU A 1 90 ? 2.502 3.674 3.492 1.00 91.38 90 GLU A N 1
ATOM 750 C CA . GLU A 1 90 ? 3.847 3.117 3.303 1.00 91.38 90 GLU A CA 1
ATOM 751 C C . GLU A 1 90 ? 3.856 2.009 2.247 1.00 91.38 90 GLU A C 1
ATOM 753 O O . GLU A 1 90 ? 4.632 2.070 1.291 1.00 91.38 90 GLU A O 1
ATOM 758 N N . LEU A 1 91 ? 2.931 1.048 2.340 1.00 90.50 91 LEU A N 1
ATOM 759 C CA . LEU A 1 91 ? 2.829 -0.050 1.380 1.00 90.50 91 LEU A CA 1
ATOM 760 C C . LEU A 1 91 ? 2.532 0.460 -0.037 1.00 90.50 91 LEU A C 1
ATOM 762 O O . LEU A 1 91 ? 3.117 -0.013 -1.015 1.00 90.50 91 LEU A O 1
ATOM 766 N N . ARG A 1 92 ? 1.652 1.460 -0.169 1.00 89.62 92 ARG A N 1
ATOM 767 C CA . ARG A 1 92 ? 1.367 2.117 -1.455 1.00 89.62 92 ARG A CA 1
ATOM 768 C C . ARG A 1 92 ? 2.574 2.876 -1.991 1.00 89.62 92 ARG A C 1
ATOM 770 O O . ARG A 1 92 ? 2.806 2.851 -3.202 1.00 89.62 92 ARG A O 1
ATOM 777 N N . ALA A 1 93 ? 3.339 3.534 -1.124 1.00 86.88 93 ALA A N 1
ATOM 778 C CA . ALA A 1 93 ? 4.560 4.227 -1.510 1.00 86.88 93 ALA A CA 1
ATOM 779 C C . ALA A 1 93 ? 5.617 3.236 -2.018 1.00 86.88 93 ALA A C 1
ATOM 781 O O . ALA A 1 93 ? 6.165 3.449 -3.096 1.00 86.88 93 ALA A O 1
ATOM 782 N N . GLU A 1 94 ? 5.844 2.123 -1.318 1.00 84.38 94 GLU A N 1
ATOM 783 C CA . GLU A 1 94 ? 6.753 1.059 -1.766 1.00 84.38 94 GLU A CA 1
ATOM 784 C C . GLU A 1 94 ? 6.294 0.417 -3.076 1.00 84.38 94 GLU A C 1
ATOM 786 O O . GLU A 1 94 ? 7.089 0.244 -4.000 1.00 84.38 94 GLU A O 1
ATOM 791 N N . THR A 1 95 ? 4.995 0.147 -3.207 1.00 83.56 95 THR A N 1
ATOM 792 C CA . THR A 1 95 ? 4.400 -0.355 -4.454 1.00 83.56 95 THR A CA 1
ATOM 793 C C . THR A 1 95 ? 4.657 0.622 -5.603 1.00 83.56 95 THR A C 1
ATOM 795 O O . THR A 1 95 ? 5.159 0.235 -6.656 1.00 83.56 95 THR A O 1
ATOM 798 N N . SER A 1 96 ? 4.409 1.915 -5.383 1.00 81.19 96 SER A N 1
ATOM 799 C CA . SER A 1 96 ? 4.648 2.959 -6.385 1.00 81.19 96 SER A CA 1
ATOM 800 C C . SER A 1 96 ? 6.127 3.079 -6.750 1.00 81.19 96 SER A C 1
ATOM 802 O O . SER A 1 96 ? 6.447 3.170 -7.931 1.00 81.19 96 SER A O 1
ATOM 804 N N . LYS A 1 97 ? 7.041 3.025 -5.770 1.00 79.38 97 LYS A N 1
ATOM 805 C CA . LYS A 1 97 ? 8.492 3.023 -6.017 1.00 79.38 97 LYS A CA 1
ATOM 806 C C . LYS A 1 97 ? 8.900 1.845 -6.896 1.00 79.38 97 LYS A C 1
ATOM 808 O O . LYS A 1 97 ? 9.610 2.058 -7.872 1.00 79.38 97 LYS A O 1
ATOM 813 N N . ARG A 1 98 ? 8.410 0.634 -6.602 1.00 74.50 98 ARG A N 1
ATOM 814 C CA . ARG A 1 98 ? 8.690 -0.573 -7.400 1.00 74.50 98 ARG A CA 1
ATOM 815 C C . ARG A 1 98 ? 8.124 -0.474 -8.818 1.00 74.50 98 ARG A C 1
ATOM 817 O O . ARG A 1 98 ? 8.796 -0.879 -9.758 1.00 74.50 98 ARG A O 1
ATOM 824 N N . HIS A 1 99 ? 6.943 0.120 -8.995 1.00 70.44 99 HIS A N 1
ATOM 825 C CA . HIS A 1 99 ? 6.366 0.360 -10.324 1.00 70.44 99 HIS A CA 1
ATOM 826 C C . HIS A 1 99 ? 7.048 1.485 -11.114 1.00 70.44 99 HIS A C 1
ATOM 828 O O . HIS A 1 99 ? 6.945 1.513 -12.338 1.00 70.44 99 HIS A O 1
ATOM 834 N N . ASN A 1 100 ? 7.728 2.419 -10.446 1.00 59.56 100 ASN A N 1
ATOM 835 C CA . ASN A 1 100 ? 8.372 3.565 -11.091 1.00 59.56 100 ASN A CA 1
ATOM 836 C C . ASN A 1 100 ? 9.778 3.247 -11.640 1.00 59.56 100 ASN A C 1
ATOM 838 O O . ASN A 1 100 ? 10.428 4.108 -12.235 1.00 59.56 100 ASN A O 1
ATOM 842 N N . VAL A 1 101 ? 10.266 2.015 -11.469 1.00 57.66 101 VAL A N 1
ATOM 843 C CA . VAL A 1 101 ? 11.549 1.582 -12.030 1.00 57.66 101 VAL A CA 1
ATOM 844 C C . VAL A 1 101 ? 11.344 1.248 -13.517 1.00 57.66 101 VAL A C 1
ATOM 846 O O . VAL A 1 101 ? 10.980 0.140 -13.890 1.00 57.66 101 VAL A O 1
ATOM 849 N N . THR A 1 102 ? 11.558 2.254 -14.374 1.00 60.72 102 THR A N 1
ATOM 850 C CA . THR A 1 102 ? 11.617 2.208 -15.856 1.00 60.72 102 THR A CA 1
ATOM 851 C C . THR A 1 102 ? 10.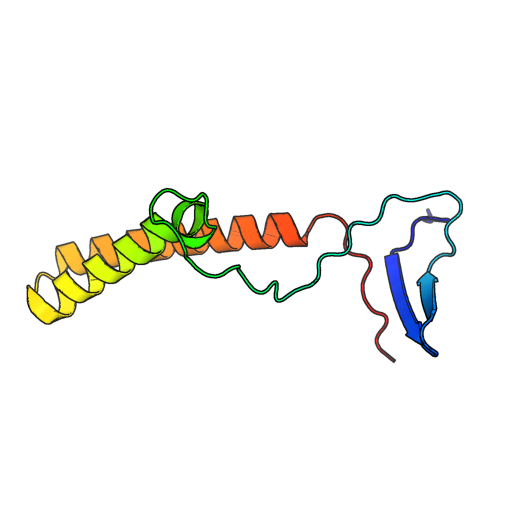323 1.850 -16.598 1.00 60.72 102 THR A C 1
ATOM 853 O O . THR A 1 102 ? 10.120 0.740 -17.083 1.00 60.72 102 THR A O 1
ATOM 856 N N . ARG A 1 103 ? 9.451 2.853 -16.763 1.00 66.88 103 ARG A N 1
ATOM 857 C CA . ARG A 1 103 ? 8.159 2.713 -17.445 1.00 66.88 103 ARG A CA 1
ATOM 858 C C . ARG A 1 103 ? 8.283 2.904 -18.961 1.00 66.88 103 ARG A C 1
ATOM 860 O O . ARG A 1 103 ? 8.020 3.991 -19.468 1.00 66.88 103 ARG A O 1
ATOM 867 N N . ILE A 1 104 ? 8.636 1.838 -19.682 1.00 74.88 104 ILE A N 1
ATOM 868 C CA . ILE A 1 104 ? 8.256 1.722 -21.098 1.00 74.88 104 ILE A CA 1
ATOM 869 C C . ILE A 1 104 ? 6.734 1.515 -21.112 1.00 74.88 104 ILE A C 1
ATOM 871 O O . ILE A 1 104 ? 6.241 0.520 -20.583 1.00 74.88 104 ILE A O 1
ATOM 875 N N . VAL A 1 105 ? 5.972 2.474 -21.635 1.00 76.38 105 VAL A N 1
ATOM 876 C CA . VAL A 1 105 ? 4.500 2.427 -21.612 1.00 76.38 105 VAL A CA 1
ATOM 877 C C . VAL A 1 105 ? 3.941 1.604 -22.775 1.00 76.38 105 VAL A C 1
ATOM 879 O O . VAL A 1 105 ? 4.524 1.622 -23.856 1.00 76.38 105 VAL A O 1
ATOM 882 N N . PRO A 1 106 ? 2.819 0.887 -22.612 1.00 76.25 106 PRO A N 1
ATOM 883 C CA . PRO A 1 106 ? 2.119 0.346 -23.770 1.00 7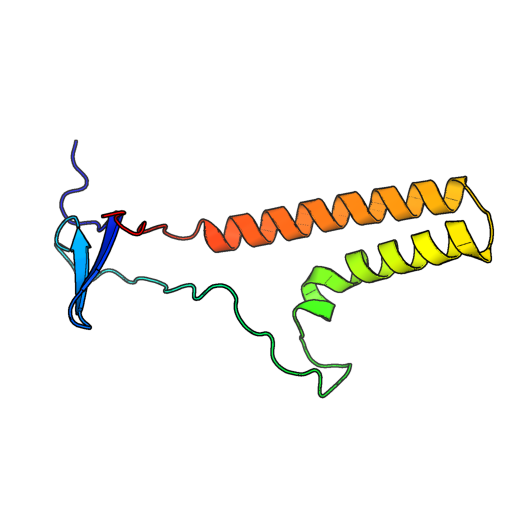6.25 106 PRO A CA 1
ATOM 884 C C . PRO A 1 106 ? 1.659 1.497 -24.677 1.00 76.25 106 PRO A C 1
ATOM 886 O O . PRO A 1 106 ? 1.307 2.577 -24.203 1.00 76.25 106 PRO A O 1
ATOM 889 N N . THR A 1 107 ? 1.700 1.273 -25.986 1.00 74.44 107 THR A N 1
ATOM 890 C CA . THR A 1 107 ? 1.090 2.166 -26.972 1.00 74.44 107 THR A CA 1
ATOM 891 C C . THR A 1 107 ? -0.367 1.758 -27.112 1.00 74.44 107 THR A C 1
ATOM 893 O O . THR A 1 107 ? -0.636 0.634 -27.538 1.00 74.44 107 THR A O 1
ATOM 896 N N . ASP A 1 108 ? -1.289 2.644 -26.744 1.00 63.44 108 ASP A N 1
ATOM 897 C CA . ASP A 1 108 ? -2.709 2.434 -27.017 1.00 63.44 108 ASP A CA 1
ATOM 898 C C . ASP A 1 108 ? -2.947 2.588 -28.531 1.00 63.44 108 ASP A C 1
ATOM 900 O O . ASP A 1 108 ? -2.504 3.572 -29.132 1.00 63.44 108 ASP A O 1
ATOM 904 N N . PHE A 1 109 ? -3.598 1.594 -29.142 1.00 52.50 109 PHE A N 1
ATOM 905 C CA . PHE A 1 109 ? -4.106 1.630 -30.519 1.00 52.50 109 PHE A CA 1
ATOM 906 C C . PHE A 1 109 ? -5.628 1.726 -30.506 1.00 52.50 109 PHE A C 1
ATOM 908 O O . PHE A 1 109 ? -6.245 1.021 -29.674 1.00 52.50 109 PHE A O 1
#

Sequence (109 aa):
SGQQGTPVCYSYFDRKLYLYPIPDRAYQVQLILSPMRLEELTDVHQEHPWFVHAFDLIKARAKYELYKNILKEPDCAAAAYNDFEEHLRELRAETSKRHNVTRIVPTDF

Secondary structure (DSSP, 8-state):
---TTS--EEEEETTEEEEESPPSS--------SSPPPPP---TTS--HHHHTSHHHHHHHHHHHIIIIII--HHHHHHHHHHHHHHHHHHHHHHHHHHTS---EEPP-

Foldseek 3Di:
DDPQADFQAWEADPNDIGTPPHHPDDDDDDDDDPPDDFDDDPDPPDPGCCVPQCVQLVVLVVQLCCCVPPVVPVVSNVVSVVSNVVSVVVSVVVVVVVVPPRHHDYDDD

Radius of gyration: 21.35 Å; chains: 1; bounding box: 39×41×57 Å

Organism: NCBI:txid1094562